Protein AF-A0A529Y3T0-F1 (afdb_monomer_lite)

Sequence (87 aa):
SRRQALVAGATVSLALAVPAFAMKKSSSNQSKGTHAMTHSFVTTKDGVDIFYKDWGPKDAQPIMFHHGWPLSSDDWDAQMLFFLSKG

Radius of gyration: 27.21 Å; chains: 1; bounding box: 65×51×47 Å

Structure (mmCIF, N/CA/C/O backbone):
data_AF-A0A529Y3T0-F1
#
_entry.id   AF-A0A529Y3T0-F1
#
loop_
_atom_site.group_PDB
_atom_site.id
_atom_site.type_symbol
_atom_site.label_atom_id
_atom_site.label_alt_id
_atom_site.label_comp_id
_atom_site.label_asym_id
_atom_site.label_entity_id
_atom_site.label_seq_id
_atom_site.pdbx_PDB_ins_code
_atom_site.Cartn_x
_atom_site.Cartn_y
_atom_site.Cartn_z
_atom_site.occupancy
_atom_site.B_iso_or_equiv
_atom_site.auth_seq_id
_atom_site.auth_comp_id
_atom_site.auth_asym_id
_atom_site.auth_atom_id
_atom_site.pdbx_PDB_model_num
ATOM 1 N N . SER A 1 1 ? -40.743 35.333 -5.180 1.00 48.66 1 SER A N 1
ATOM 2 C CA . SER A 1 1 ? -42.208 35.350 -4.982 1.00 48.66 1 SER A CA 1
ATOM 3 C C . SER A 1 1 ? -42.861 35.793 -6.275 1.00 48.66 1 SER A C 1
ATOM 5 O O . SER A 1 1 ? -42.389 36.760 -6.852 1.00 48.66 1 SER A O 1
ATOM 7 N N . ARG A 1 2 ? -43.946 35.110 -6.659 1.00 43.59 2 ARG A N 1
ATOM 8 C CA . ARG A 1 2 ? -44.956 35.506 -7.656 1.00 43.59 2 ARG A CA 1
ATOM 9 C C . ARG A 1 2 ? -44.689 35.184 -9.138 1.00 43.59 2 ARG A C 1
ATOM 11 O O . ARG A 1 2 ? -44.219 36.014 -9.895 1.00 43.59 2 ARG A O 1
ATOM 18 N N . ARG A 1 3 ? -45.259 34.031 -9.515 1.00 55.84 3 ARG A N 1
ATOM 19 C CA . ARG A 1 3 ? -46.146 33.841 -10.678 1.00 55.84 3 ARG A CA 1
ATOM 20 C C . ARG A 1 3 ? -45.489 33.874 -12.058 1.00 55.84 3 ARG A C 1
ATOM 22 O O . ARG A 1 3 ? -45.457 34.919 -12.686 1.00 55.84 3 ARG A O 1
ATOM 29 N N . GLN A 1 4 ? -45.210 32.692 -12.597 1.00 53.19 4 GLN A N 1
ATOM 30 C CA . GLN A 1 4 ? -45.590 32.398 -13.978 1.00 53.19 4 GLN A CA 1
ATOM 31 C C . GLN A 1 4 ? -46.149 30.976 -14.033 1.00 53.19 4 GLN A C 1
ATOM 33 O O . GLN A 1 4 ? -45.432 29.987 -13.943 1.00 53.19 4 GLN A O 1
ATOM 38 N N . ALA A 1 5 ? -47.478 30.915 -14.061 1.00 56.16 5 ALA A N 1
ATOM 39 C CA . ALA A 1 5 ? -48.235 29.717 -14.351 1.00 56.16 5 ALA A CA 1
ATOM 40 C C . ALA A 1 5 ? -48.255 29.532 -15.871 1.00 56.16 5 ALA A C 1
ATOM 42 O O . ALA A 1 5 ? -48.600 30.472 -16.586 1.00 56.16 5 ALA A O 1
ATOM 43 N N . LEU A 1 6 ? -47.942 28.330 -16.350 1.00 56.31 6 LEU A N 1
ATOM 44 C CA . LEU A 1 6 ? -48.289 27.906 -17.701 1.00 56.31 6 LEU A CA 1
ATOM 45 C C . LEU A 1 6 ? -49.298 26.761 -17.601 1.00 56.31 6 LEU A C 1
ATOM 47 O O . LEU A 1 6 ? -48.967 25.608 -17.354 1.00 56.31 6 LEU A O 1
ATOM 51 N N . VAL A 1 7 ? -50.550 27.213 -17.624 1.00 52.66 7 VAL A N 1
ATOM 52 C CA . VAL A 1 7 ? -51.754 26.663 -18.256 1.00 52.66 7 VAL A CA 1
ATOM 53 C C . VAL A 1 7 ? -51.717 25.191 -18.688 1.00 52.66 7 VAL A C 1
ATOM 55 O O . VAL A 1 7 ? -50.912 24.761 -19.507 1.00 52.66 7 VAL A O 1
ATOM 58 N N . ALA A 1 8 ? -52.709 24.472 -18.162 1.00 50.09 8 ALA A N 1
ATOM 59 C CA . ALA A 1 8 ? -53.138 23.131 -18.521 1.00 50.09 8 ALA A CA 1
ATOM 60 C C . ALA A 1 8 ? -53.560 22.989 -19.995 1.00 50.09 8 ALA A C 1
ATOM 62 O O . ALA A 1 8 ? -54.190 23.881 -20.558 1.00 50.09 8 ALA A O 1
ATOM 63 N N . GLY A 1 9 ? -53.328 21.809 -20.573 1.00 50.97 9 GLY A N 1
ATOM 64 C CA . GLY A 1 9 ? -53.922 21.410 -21.848 1.00 50.97 9 GLY A CA 1
ATOM 65 C C . GLY A 1 9 ? -53.622 19.953 -22.200 1.00 50.97 9 GLY A C 1
ATOM 66 O O . GLY A 1 9 ? -52.495 19.642 -22.550 1.00 50.97 9 GLY A O 1
ATOM 67 N N . ALA A 1 10 ? -54.647 19.105 -22.038 1.00 54.12 10 ALA A N 1
ATOM 68 C CA . ALA A 1 10 ? -54.959 17.795 -22.642 1.00 54.12 10 ALA A CA 1
ATOM 69 C C . ALA A 1 10 ? -53.842 17.027 -23.404 1.00 54.12 10 ALA A C 1
ATOM 71 O O . ALA A 1 10 ? -53.192 17.547 -24.297 1.00 54.12 10 ALA A O 1
ATOM 72 N N . THR A 1 11 ? -53.641 15.722 -23.215 1.00 53.25 11 THR A N 1
ATOM 73 C CA . THR A 1 11 ? -54.607 14.650 -23.508 1.00 53.25 11 THR A CA 1
ATOM 74 C C . THR A 1 11 ? -54.080 13.336 -22.914 1.00 53.25 11 THR A C 1
ATOM 76 O O . THR A 1 11 ? -52.898 13.021 -23.049 1.00 53.25 11 THR A O 1
ATOM 79 N N . VAL A 1 12 ? -54.944 12.535 -22.281 1.00 55.69 12 VAL A N 1
ATOM 80 C CA . VAL A 1 12 ? -54.631 11.120 -22.021 1.00 55.69 12 VAL A CA 1
ATOM 81 C C . VAL A 1 12 ? -54.672 10.419 -23.375 1.00 55.69 12 VAL A C 1
ATOM 83 O O . VAL A 1 12 ? -55.733 10.021 -23.848 1.00 55.69 12 VAL A O 1
ATOM 86 N N . SER A 1 13 ? -53.520 10.351 -24.036 1.00 54.31 13 SER A N 1
ATOM 87 C CA . SER A 1 13 ? -53.352 9.545 -25.238 1.00 54.31 13 SER A CA 1
ATOM 88 C C . SER A 1 13 ? -53.029 8.113 -24.820 1.00 54.31 13 SER A C 1
ATOM 90 O O . SER A 1 13 ? -52.073 7.851 -24.091 1.00 54.31 13 SER A O 1
ATOM 92 N N . LEU A 1 14 ? -53.911 7.218 -25.252 1.00 55.97 14 LEU A N 1
ATOM 93 C CA . LEU A 1 14 ? -53.895 5.773 -25.077 1.00 55.97 14 LEU A CA 1
ATOM 94 C C . LEU A 1 14 ? -52.517 5.174 -25.406 1.00 55.97 14 LEU A C 1
ATOM 96 O O . LEU A 1 14 ? -51.888 5.538 -26.398 1.00 55.97 14 LEU A O 1
ATOM 100 N N . ALA A 1 15 ? -52.075 4.251 -24.552 1.00 56.16 15 ALA A N 1
ATOM 101 C CA . ALA A 1 15 ? -50.795 3.561 -24.617 1.00 56.16 15 ALA A CA 1
ATOM 102 C C . ALA A 1 15 ? -50.455 3.039 -26.024 1.00 56.16 15 ALA A C 1
ATOM 104 O O . ALA A 1 15 ? -51.121 2.146 -26.546 1.00 56.16 15 ALA A O 1
ATOM 105 N N . LEU A 1 16 ? -49.355 3.536 -26.588 1.00 55.22 16 LEU A N 1
ATOM 106 C CA . LEU A 1 16 ? -48.620 2.849 -27.643 1.00 55.22 16 LEU A CA 1
ATOM 107 C C . LEU A 1 16 ? -47.312 2.361 -27.028 1.00 55.22 16 LEU A C 1
ATOM 109 O O . LEU A 1 16 ? -46.514 3.149 -26.524 1.00 55.22 16 LEU A O 1
ATOM 113 N N . ALA A 1 17 ? -47.154 1.040 -27.001 1.00 60.19 17 ALA A N 1
ATOM 114 C CA . ALA A 1 17 ? -45.997 0.340 -26.474 1.00 60.19 17 ALA A CA 1
ATOM 115 C C . ALA A 1 17 ? -44.707 0.890 -27.098 1.00 60.19 17 ALA A C 1
ATOM 117 O O . ALA A 1 17 ? -44.393 0.617 -28.256 1.00 60.19 17 ALA A O 1
ATOM 118 N N . VAL A 1 18 ? -43.953 1.671 -26.327 1.00 60.09 18 VAL A N 1
ATOM 119 C CA . VAL A 1 18 ? -42.588 2.034 -26.700 1.00 60.09 18 VAL A CA 1
ATOM 120 C C . VAL A 1 18 ? -41.759 0.762 -26.520 1.00 60.09 18 VAL A C 1
ATOM 122 O O . VAL A 1 18 ? -41.810 0.179 -25.432 1.00 60.09 18 VAL A O 1
ATOM 125 N N . PRO A 1 19 ? -41.011 0.286 -27.533 1.00 54.28 19 PRO A N 1
ATOM 126 C CA . PRO A 1 19 ? -40.045 -0.771 -27.304 1.00 54.28 19 PRO A CA 1
ATOM 127 C C . PRO A 1 19 ? -39.121 -0.269 -26.202 1.00 54.28 19 PRO A C 1
ATOM 129 O O . PRO A 1 19 ? -38.496 0.785 -26.343 1.00 54.28 19 PRO A O 1
ATOM 132 N N . ALA A 1 20 ? -39.076 -0.983 -25.081 1.00 61.47 20 ALA A N 1
ATOM 133 C CA . ALA A 1 20 ? -38.067 -0.744 -24.073 1.00 61.47 20 ALA A CA 1
ATOM 134 C C . ALA A 1 20 ? -36.721 -1.033 -24.743 1.00 61.47 20 ALA A C 1
ATOM 136 O O . ALA A 1 20 ? -36.292 -2.182 -24.824 1.00 61.47 20 ALA A O 1
ATOM 137 N N . PHE A 1 21 ? -36.077 -0.001 -25.292 1.00 59.38 21 PHE A N 1
ATOM 138 C CA . PHE A 1 21 ? -34.674 -0.070 -25.648 1.00 59.38 21 PHE A CA 1
ATOM 139 C C . PHE A 1 21 ? -33.949 -0.333 -24.338 1.00 59.38 21 PHE A C 1
ATOM 141 O O . PHE A 1 21 ? -33.750 0.563 -23.519 1.00 59.38 21 PHE A O 1
ATOM 148 N N . ALA A 1 22 ? -33.666 -1.612 -24.107 1.00 62.72 22 ALA A N 1
ATOM 149 C CA . ALA A 1 22 ? -32.915 -2.086 -22.974 1.00 62.72 22 ALA A CA 1
ATOM 150 C C . ALA A 1 22 ? -31.637 -1.249 -22.899 1.00 62.72 22 ALA A C 1
ATOM 152 O O . ALA A 1 22 ? -30.784 -1.330 -23.786 1.00 62.72 22 ALA A O 1
ATOM 153 N N . MET A 1 23 ? -31.520 -0.420 -21.859 1.00 62.50 23 MET A N 1
ATOM 154 C CA . MET A 1 23 ? -30.255 0.195 -21.484 1.00 62.50 23 MET A CA 1
ATOM 155 C C . MET A 1 23 ? -29.286 -0.952 -21.205 1.00 62.50 23 MET A C 1
ATOM 157 O O . MET A 1 23 ? -29.250 -1.516 -20.111 1.00 62.50 23 MET A O 1
ATOM 161 N N . LYS A 1 24 ? -28.523 -1.347 -22.225 1.00 55.81 24 LYS A N 1
ATOM 162 C CA . LYS A 1 24 ? -27.422 -2.284 -22.076 1.00 55.81 24 LYS A CA 1
ATOM 163 C C . LYS A 1 24 ? -26.412 -1.577 -21.187 1.00 55.81 24 LYS A C 1
ATOM 165 O O . LYS A 1 24 ? -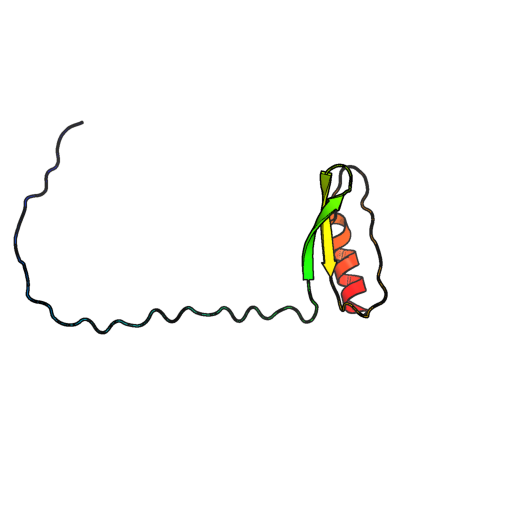25.702 -0.686 -21.647 1.00 55.81 24 LYS A O 1
ATOM 170 N N . LYS A 1 25 ? -26.390 -1.934 -19.898 1.00 56.97 25 LYS A N 1
ATOM 171 C CA . LYS A 1 25 ? -25.329 -1.544 -18.971 1.00 56.97 25 LYS A CA 1
ATOM 172 C C . LYS A 1 25 ? -24.028 -1.954 -19.645 1.00 56.97 25 LYS A C 1
ATOM 174 O O . LYS A 1 25 ? -23.745 -3.144 -19.767 1.00 56.97 25 LYS A O 1
ATOM 179 N N . SER A 1 26 ? -23.298 -0.973 -20.170 1.00 53.94 26 SER A N 1
ATOM 180 C CA . SER A 1 26 ? -21.943 -1.189 -20.643 1.00 53.94 26 SER A CA 1
ATOM 181 C C . SER A 1 26 ? -21.170 -1.611 -19.405 1.00 53.94 26 SER A C 1
ATOM 183 O O . SER A 1 26 ? -20.843 -0.784 -18.55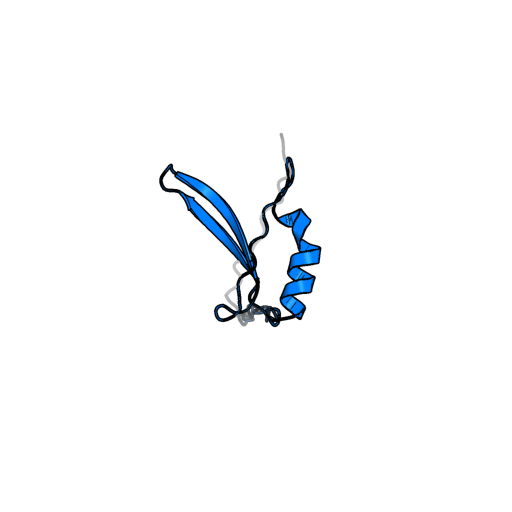5 1.00 53.94 26 SER A O 1
ATOM 185 N N . SER A 1 27 ? -21.005 -2.922 -19.227 1.00 58.62 27 SER A N 1
ATOM 186 C CA . SER A 1 27 ? -19.980 -3.438 -18.341 1.00 58.62 27 SER A CA 1
ATOM 187 C C . SER A 1 27 ? -18.710 -2.879 -18.939 1.00 58.62 27 SER A C 1
ATOM 189 O O . SER A 1 27 ? -18.290 -3.332 -20.005 1.00 58.62 27 SER A O 1
ATOM 191 N N . SER A 1 28 ? -18.154 -1.833 -18.327 1.00 59.16 28 SER A N 1
ATOM 192 C CA . SER A 1 28 ? -16.789 -1.472 -18.634 1.00 59.16 28 SER A CA 1
ATOM 193 C C . SER A 1 28 ? -16.010 -2.758 -18.413 1.00 59.16 28 SER A C 1
ATOM 195 O O . SER A 1 28 ? -15.957 -3.297 -17.307 1.00 59.16 28 SER A O 1
ATOM 197 N N . ASN A 1 29 ? -15.483 -3.325 -19.496 1.00 57.06 29 ASN A N 1
ATOM 198 C CA . ASN A 1 29 ? -14.377 -4.246 -19.370 1.00 57.06 29 ASN A CA 1
ATOM 199 C C . ASN A 1 29 ? -13.262 -3.358 -18.832 1.00 57.06 29 ASN A C 1
ATOM 201 O O . ASN A 1 29 ? -12.506 -2.757 -19.593 1.00 57.06 29 ASN A O 1
ATOM 205 N N . GLN A 1 30 ? -13.238 -3.174 -17.509 1.00 57.88 30 GLN A N 1
ATOM 206 C CA . GLN A 1 30 ? -12.036 -2.750 -16.838 1.00 57.88 30 GLN A CA 1
ATOM 207 C C . GLN A 1 30 ? -11.052 -3.849 -17.182 1.00 57.88 30 GLN A C 1
ATOM 209 O O . GLN A 1 30 ? -11.118 -4.951 -16.639 1.00 57.88 30 GLN A O 1
ATOM 214 N N . SER A 1 31 ? -10.219 -3.563 -18.178 1.00 52.56 31 SER A N 1
ATOM 215 C CA . SER A 1 31 ? -8.948 -4.225 -18.364 1.00 52.56 31 SER A CA 1
ATOM 216 C C . SER A 1 31 ? -8.273 -4.145 -17.006 1.00 52.56 31 SER A C 1
ATOM 218 O O . SER A 1 31 ? -7.674 -3.122 -16.675 1.00 52.56 31 SER A O 1
ATOM 220 N N . LYS A 1 32 ? -8.463 -5.171 -16.169 1.00 58.28 32 LYS A N 1
ATOM 221 C CA . LYS A 1 32 ? -7.671 -5.334 -14.961 1.00 58.28 32 LYS A CA 1
ATOM 222 C C . LYS A 1 32 ? -6.243 -5.269 -15.465 1.00 58.28 32 LYS A C 1
ATOM 224 O O . LYS A 1 32 ? -5.892 -6.017 -16.379 1.00 58.28 32 LYS A O 1
ATOM 229 N N . GLY A 1 33 ? -5.473 -4.312 -14.948 1.00 61.00 33 GLY A N 1
ATOM 230 C CA . GLY A 1 33 ? -4.040 -4.298 -15.193 1.00 61.00 33 GLY A CA 1
ATOM 231 C C . GLY A 1 33 ? -3.505 -5.707 -14.956 1.00 61.00 33 GLY A C 1
ATOM 232 O O . GLY A 1 33 ? -4.062 -6.455 -14.149 1.00 61.00 33 GLY A O 1
ATOM 233 N N . THR A 1 34 ? -2.467 -6.088 -15.693 1.00 66.12 34 THR A N 1
ATOM 234 C CA . THR A 1 34 ? -1.906 -7.447 -15.685 1.00 66.12 34 THR A CA 1
ATOM 235 C C . THR A 1 34 ? -1.615 -7.963 -14.267 1.00 66.12 34 THR A C 1
ATOM 237 O O . THR A 1 34 ? -1.608 -9.169 -14.042 1.00 66.12 34 THR A O 1
ATOM 240 N N . HIS A 1 35 ? -1.461 -7.052 -13.300 1.00 71.06 35 HIS A N 1
ATOM 241 C CA . HIS A 1 35 ? -1.286 -7.345 -11.887 1.00 71.06 35 HIS A CA 1
ATOM 242 C C . HIS A 1 35 ? -2.402 -6.743 -11.026 1.00 71.06 35 HIS A C 1
ATOM 244 O O . HIS A 1 35 ? -2.880 -5.631 -11.269 1.00 71.06 35 HIS A O 1
ATOM 250 N N . ALA A 1 36 ? -2.804 -7.482 -9.989 1.00 82.62 36 ALA A N 1
ATOM 251 C CA . ALA A 1 36 ? -3.754 -6.997 -8.998 1.00 82.62 36 ALA A CA 1
ATOM 252 C C . ALA A 1 36 ? -3.178 -5.759 -8.301 1.00 82.62 36 ALA A C 1
ATOM 254 O O . ALA A 1 36 ? -2.071 -5.823 -7.780 1.00 82.62 36 ALA A O 1
ATOM 255 N N . MET A 1 37 ? -3.932 -4.660 -8.277 1.00 87.69 37 MET A N 1
ATOM 256 C CA . MET A 1 37 ? -3.581 -3.447 -7.537 1.00 87.69 37 MET A CA 1
ATOM 257 C C . MET A 1 37 ? -4.681 -3.162 -6.521 1.00 87.69 37 MET A C 1
ATOM 259 O O . MET A 1 37 ? -5.717 -2.588 -6.854 1.00 87.69 37 MET A O 1
ATOM 263 N N . THR A 1 38 ? -4.494 -3.644 -5.292 1.00 92.19 38 THR A N 1
ATOM 264 C CA . THR A 1 38 ? -5.487 -3.502 -4.221 1.00 92.19 38 THR A CA 1
ATOM 265 C C . THR A 1 38 ? -5.105 -2.357 -3.297 1.00 92.19 38 THR A C 1
ATOM 267 O O . THR A 1 38 ? -3.934 -2.166 -2.984 1.00 92.19 38 THR A O 1
ATOM 270 N N . HIS A 1 39 ? -6.103 -1.580 -2.883 1.00 94.69 39 HIS A N 1
ATOM 271 C CA . HIS A 1 39 ? -5.986 -0.525 -1.882 1.00 94.69 39 HIS A CA 1
ATOM 272 C C . HIS A 1 39 ? -7.012 -0.847 -0.798 1.00 94.69 39 HIS A C 1
ATOM 274 O O . HIS A 1 39 ? -8.169 -1.136 -1.117 1.00 94.69 39 HIS A O 1
ATOM 280 N N . SER A 1 40 ? -6.602 -0.899 0.464 1.00 96.94 4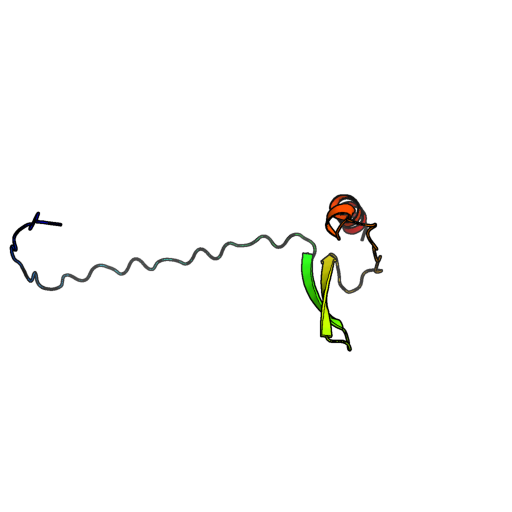0 SER A N 1
ATOM 281 C CA . SER A 1 40 ? -7.451 -1.397 1.555 1.00 96.94 40 SER A CA 1
ATOM 282 C C . SER A 1 40 ? -7.014 -0.844 2.908 1.00 96.94 40 SER A C 1
ATOM 284 O O . SER A 1 40 ? -6.031 -0.113 3.004 1.00 96.94 40 SER A O 1
ATOM 286 N N . PHE A 1 41 ? -7.774 -1.189 3.945 1.00 98.12 41 PHE A N 1
ATOM 287 C CA . PHE A 1 41 ? -7.463 -0.866 5.331 1.00 98.12 41 PHE A CA 1
ATOM 288 C C . PHE A 1 41 ? -7.251 -2.138 6.145 1.00 98.12 41 PHE A C 1
ATOM 290 O O . PHE A 1 41 ? -7.867 -3.172 5.874 1.00 98.12 41 PHE A O 1
ATOM 297 N N . VAL A 1 42 ? -6.382 -2.053 7.147 1.00 97.88 42 VAL A N 1
ATOM 298 C CA . VAL A 1 42 ? -6.299 -3.024 8.238 1.00 97.88 42 VAL A CA 1
ATOM 299 C C . VAL A 1 42 ? -6.575 -2.298 9.547 1.00 97.88 42 VAL A C 1
ATOM 301 O O . VAL A 1 42 ? -5.929 -1.296 9.847 1.00 97.88 42 VAL A O 1
ATOM 304 N N . THR A 1 43 ? -7.536 -2.798 10.319 1.00 98.56 43 THR A N 1
ATOM 305 C CA . THR A 1 43 ? -7.834 -2.275 11.654 1.00 98.56 43 THR A CA 1
ATOM 306 C C . THR A 1 43 ? -6.909 -2.942 12.665 1.00 98.56 43 THR A C 1
ATOM 308 O O . THR A 1 43 ? -6.879 -4.172 12.785 1.00 98.56 43 THR A O 1
ATOM 311 N N . THR A 1 44 ? -6.125 -2.149 13.386 1.00 98.38 44 THR A N 1
ATOM 312 C CA . THR A 1 44 ? -5.247 -2.636 14.450 1.00 98.38 44 THR A CA 1
ATOM 313 C C . THR A 1 44 ? -6.046 -3.032 15.694 1.00 98.38 44 THR A C 1
ATOM 315 O O . THR A 1 44 ? -7.231 -2.733 15.837 1.00 98.38 44 THR A O 1
ATOM 318 N N . LYS A 1 45 ? -5.392 -3.714 16.641 1.00 98.62 45 LYS A N 1
ATOM 319 C CA . LYS A 1 45 ? -6.035 -4.164 17.890 1.00 98.62 45 LYS A CA 1
ATOM 320 C C . LYS A 1 45 ? -6.550 -3.009 18.754 1.00 98.62 45 LYS A C 1
ATOM 322 O O . LYS A 1 45 ? -7.506 -3.189 19.497 1.00 98.62 45 LYS A O 1
ATOM 327 N N . ASP A 1 46 ? -5.904 -1.854 18.664 1.00 98.62 46 ASP A N 1
ATOM 328 C CA . ASP A 1 46 ? -6.274 -0.599 19.318 1.00 98.62 46 ASP A CA 1
ATOM 329 C C . ASP A 1 46 ? -7.266 0.246 18.496 1.00 98.62 46 ASP A C 1
ATOM 331 O O . ASP A 1 46 ? -7.615 1.349 18.905 1.00 98.62 46 ASP A O 1
ATOM 335 N N . GLY A 1 47 ? -7.775 -0.285 17.379 1.00 98.62 47 GLY A N 1
ATOM 336 C CA . GLY A 1 47 ? -8.853 0.324 16.600 1.00 98.62 47 GLY A CA 1
ATOM 337 C C . GLY A 1 47 ? -8.402 1.378 15.589 1.00 98.62 47 GLY A C 1
ATOM 338 O O . GLY A 1 47 ? -9.236 2.146 15.116 1.00 98.62 47 GLY A O 1
ATOM 339 N N . VAL A 1 48 ? -7.111 1.437 15.252 1.00 98.50 48 VAL A N 1
ATOM 340 C CA . VAL A 1 48 ? -6.592 2.347 14.225 1.00 98.50 48 VAL A CA 1
ATOM 341 C C . VAL A 1 48 ? -6.715 1.692 12.856 1.00 98.50 48 VAL A C 1
ATOM 343 O O . VAL A 1 48 ? -6.207 0.595 12.631 1.00 98.50 48 VAL A O 1
ATOM 346 N N . ASP A 1 49 ? -7.346 2.389 11.917 1.00 98.56 49 ASP A N 1
ATOM 347 C CA . ASP A 1 49 ? -7.402 1.961 10.523 1.00 98.56 49 ASP A CA 1
ATOM 348 C C . ASP A 1 49 ? -6.153 2.429 9.769 1.00 98.56 49 ASP A C 1
ATOM 350 O O . ASP A 1 49 ? -5.933 3.623 9.560 1.00 98.56 49 ASP A O 1
ATOM 354 N N . ILE A 1 50 ? -5.331 1.475 9.331 1.00 98.19 50 ILE A N 1
ATOM 355 C CA . ILE A 1 50 ? -4.129 1.735 8.537 1.00 98.19 50 ILE A CA 1
ATOM 356 C C . ILE A 1 50 ? -4.443 1.470 7.069 1.00 98.19 50 ILE A C 1
ATOM 358 O O . ILE A 1 50 ? -4.727 0.335 6.682 1.00 98.19 50 ILE A O 1
ATOM 362 N N . PHE A 1 51 ? -4.359 2.515 6.248 1.00 98.31 51 PHE A N 1
ATOM 363 C CA . PHE A 1 51 ? -4.422 2.389 4.795 1.00 98.31 51 PHE A CA 1
ATOM 364 C C . PHE A 1 51 ? -3.153 1.720 4.248 1.00 98.31 51 PHE A C 1
ATOM 366 O O . PHE A 1 51 ? -2.045 2.061 4.662 1.00 98.31 51 PHE A O 1
ATOM 373 N N . TYR A 1 52 ? -3.300 0.816 3.280 1.00 97.75 52 TYR A N 1
ATOM 374 C CA . TYR A 1 52 ? -2.177 0.220 2.558 1.00 97.75 52 TYR A CA 1
ATOM 375 C C . TYR A 1 52 ? -2.512 -0.063 1.088 1.00 97.75 52 TYR A C 1
ATOM 377 O O . TYR A 1 52 ? -3.675 -0.218 0.696 1.00 97.75 52 TYR A O 1
ATOM 385 N N . LYS A 1 53 ? -1.453 -0.168 0.278 1.00 97.19 53 LYS A N 1
ATOM 386 C CA . LYS A 1 53 ? -1.488 -0.639 -1.109 1.00 97.19 53 LYS A CA 1
ATOM 387 C C . LYS A 1 53 ? -0.801 -2.001 -1.187 1.00 97.19 53 LYS A C 1
ATOM 389 O O . LYS A 1 53 ? 0.273 -2.183 -0.624 1.00 97.19 53 LYS A O 1
ATOM 394 N N . ASP A 1 54 ? -1.423 -2.942 -1.883 1.00 96.00 54 ASP A N 1
ATOM 395 C CA . ASP A 1 54 ? -0.926 -4.304 -2.083 1.00 96.00 54 ASP A CA 1
ATOM 396 C C . ASP A 1 54 ? -1.060 -4.656 -3.568 1.00 96.00 54 ASP A C 1
ATOM 398 O O . ASP A 1 54 ? -2.162 -4.917 -4.079 1.00 96.00 54 ASP A O 1
ATOM 402 N N . TRP A 1 55 ? 0.067 -4.543 -4.270 1.00 95.12 55 TRP A N 1
ATOM 403 C CA . TRP A 1 55 ? 0.169 -4.695 -5.715 1.00 95.12 55 TRP A CA 1
ATOM 404 C C . TRP A 1 55 ? 1.052 -5.893 -6.066 1.00 95.12 55 TRP A C 1
ATOM 406 O O . TRP A 1 55 ? 2.133 -6.043 -5.506 1.00 95.12 55 TRP A O 1
ATOM 416 N N . GLY A 1 56 ? 0.612 -6.699 -7.032 1.00 93.06 56 GLY A N 1
ATOM 417 C CA . GLY A 1 56 ? 1.363 -7.852 -7.534 1.00 93.06 56 GLY A CA 1
ATOM 418 C C . GLY A 1 56 ? 0.714 -9.211 -7.254 1.00 93.06 56 GLY A C 1
ATOM 419 O O . GLY A 1 56 ? -0.374 -9.289 -6.668 1.00 93.06 56 GLY A O 1
ATOM 420 N N . PRO A 1 57 ? 1.335 -10.296 -7.749 1.00 92.25 57 PRO A N 1
ATOM 421 C CA . PRO A 1 57 ? 0.916 -11.666 -7.462 1.00 92.25 57 PRO A CA 1
ATOM 422 C C . PRO A 1 57 ? 0.994 -11.986 -5.962 1.00 92.25 57 PRO A C 1
ATOM 424 O O . PRO A 1 57 ? 1.873 -11.501 -5.256 1.00 92.25 57 PRO A O 1
ATOM 427 N N . LYS A 1 58 ? 0.078 -12.823 -5.457 1.00 91.31 58 LYS A N 1
ATOM 428 C CA . LYS A 1 58 ? 0.032 -13.193 -4.025 1.00 91.31 58 LYS A CA 1
ATOM 429 C C . LYS A 1 58 ? 1.068 -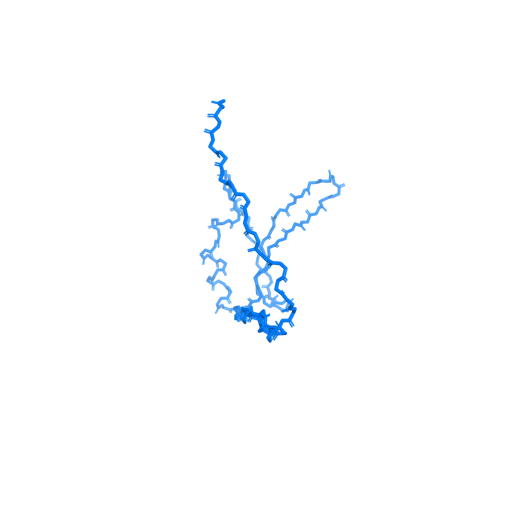14.245 -3.624 1.00 91.31 58 LYS A C 1
ATOM 431 O O . LYS A 1 58 ? 1.259 -14.486 -2.439 1.00 91.31 58 LYS A O 1
ATOM 436 N N . ASP A 1 59 ? 1.702 -14.865 -4.608 1.00 92.81 59 ASP A N 1
ATOM 437 C CA . ASP A 1 59 ? 2.753 -15.873 -4.500 1.00 92.81 59 ASP A CA 1
ATOM 438 C C . ASP A 1 59 ? 4.163 -15.309 -4.762 1.00 92.81 59 ASP A C 1
ATOM 440 O O . ASP A 1 59 ? 5.142 -16.052 -4.687 1.00 92.81 59 ASP A O 1
ATOM 444 N N . ALA A 1 60 ? 4.282 -14.005 -5.034 1.00 92.31 60 ALA A N 1
ATOM 445 C CA . ALA A 1 60 ? 5.558 -13.313 -5.194 1.00 92.31 60 ALA A CA 1
ATOM 446 C C . ALA A 1 60 ? 6.243 -13.011 -3.847 1.00 92.31 60 ALA A C 1
ATOM 448 O O . ALA A 1 60 ? 5.621 -13.028 -2.782 1.00 92.31 60 ALA A O 1
ATOM 449 N N . GLN A 1 61 ? 7.540 -12.686 -3.892 1.00 96.31 61 GLN A N 1
ATOM 450 C CA . GLN A 1 61 ? 8.286 -12.224 -2.719 1.00 96.31 61 GLN A CA 1
ATOM 451 C C . GLN A 1 61 ? 7.825 -10.806 -2.334 1.00 96.31 61 GLN A C 1
ATOM 453 O O . GLN A 1 61 ? 8.028 -9.876 -3.117 1.00 96.31 61 GLN A O 1
ATOM 458 N N . PRO A 1 62 ? 7.267 -10.587 -1.130 1.00 95.62 62 PRO A N 1
ATOM 459 C CA . PRO A 1 62 ? 6.823 -9.258 -0.738 1.00 95.62 62 PRO A CA 1
ATOM 460 C C . PRO A 1 62 ? 8.002 -8.320 -0.442 1.00 95.62 62 PRO A C 1
ATOM 462 O O . PRO A 1 62 ? 9.019 -8.732 0.128 1.00 95.62 62 PRO A O 1
ATOM 465 N N . ILE A 1 63 ? 7.810 -7.042 -0.776 1.00 96.56 63 ILE A N 1
ATOM 466 C CA . ILE A 1 63 ? 8.662 -5.911 -0.392 1.00 96.56 63 ILE A CA 1
ATOM 467 C C . ILE A 1 63 ? 7.772 -4.885 0.318 1.00 96.56 63 ILE A C 1
ATOM 469 O O . ILE A 1 63 ? 6.759 -4.459 -0.236 1.00 96.56 63 ILE A O 1
ATOM 473 N N . MET A 1 64 ? 8.143 -4.481 1.535 1.00 97.31 64 MET A N 1
ATOM 474 C CA . MET A 1 64 ? 7.378 -3.524 2.339 1.00 97.31 64 MET A CA 1
ATOM 475 C C . MET A 1 64 ? 8.058 -2.159 2.334 1.00 97.31 64 MET A C 1
ATOM 477 O O . MET A 1 64 ? 9.198 -2.020 2.777 1.00 97.31 64 MET A O 1
ATOM 481 N N . PHE A 1 65 ? 7.337 -1.143 1.868 1.00 97.94 65 PHE A N 1
ATOM 482 C CA . PHE A 1 65 ? 7.794 0.240 1.891 1.00 97.94 65 PHE A CA 1
ATOM 483 C C . PHE A 1 65 ? 7.187 0.982 3.083 1.00 97.94 65 PHE A C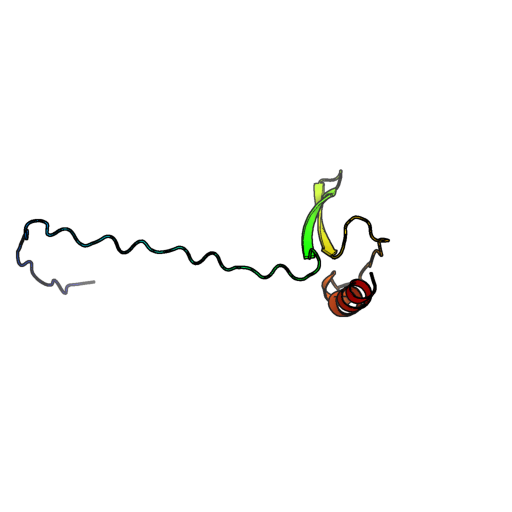 1
ATOM 485 O O . PHE A 1 65 ? 5.975 0.961 3.292 1.00 97.94 65 PHE A O 1
ATOM 492 N N . HIS A 1 66 ? 8.034 1.674 3.844 1.00 98.00 66 HIS A N 1
ATOM 493 C CA . HIS A 1 66 ? 7.627 2.591 4.907 1.00 98.00 66 HIS A CA 1
ATOM 494 C C . HIS A 1 66 ? 7.960 4.014 4.456 1.00 98.00 66 HIS A C 1
ATOM 496 O O . HIS A 1 66 ? 9.095 4.297 4.073 1.00 98.00 66 HIS A O 1
ATOM 502 N N . HIS A 1 67 ? 6.973 4.904 4.424 1.00 98.19 67 HIS A N 1
ATOM 503 C CA . HIS A 1 67 ? 7.186 6.290 4.008 1.00 98.19 67 HIS A CA 1
ATOM 504 C C . HIS A 1 67 ? 7.784 7.140 5.137 1.00 98.19 67 HIS A C 1
ATOM 506 O O . HIS A 1 67 ? 7.742 6.778 6.314 1.00 98.19 67 HIS A O 1
ATOM 512 N N . GLY A 1 68 ? 8.348 8.288 4.761 1.00 97.12 68 GLY A N 1
ATOM 513 C CA . GLY A 1 68 ? 8.836 9.286 5.707 1.00 97.12 68 GLY A CA 1
ATOM 514 C C . GLY A 1 68 ? 7.722 10.173 6.264 1.00 97.12 68 GLY A C 1
ATOM 515 O O . GLY A 1 68 ? 6.563 10.109 5.851 1.00 97.12 68 GLY A O 1
ATOM 516 N N . TRP A 1 69 ? 8.096 11.048 7.193 1.00 97.19 69 TRP A N 1
ATOM 517 C CA . TRP A 1 69 ? 7.249 12.148 7.651 1.00 97.19 69 TRP A CA 1
ATOM 518 C C . TRP A 1 69 ? 7.425 13.370 6.729 1.00 97.19 69 TRP A C 1
ATOM 520 O O . TRP A 1 69 ? 8.560 13.632 6.326 1.00 97.19 69 TRP A O 1
ATOM 530 N N . PRO A 1 70 ? 6.375 14.157 6.420 1.00 96.38 70 PRO A N 1
ATOM 531 C CA . PRO A 1 70 ? 4.950 13.990 6.738 1.00 96.38 70 PRO A CA 1
ATOM 532 C C . PRO A 1 70 ? 4.167 13.350 5.571 1.00 96.38 70 PRO A C 1
ATOM 534 O O . PRO A 1 70 ? 3.077 13.804 5.228 1.00 96.38 70 PRO A O 1
ATOM 537 N N . LEU A 1 71 ? 4.762 12.365 4.896 1.00 97.81 71 LEU A N 1
ATOM 538 C CA . LEU A 1 71 ? 4.294 11.858 3.603 1.00 97.81 71 LEU A CA 1
ATOM 539 C C . LEU A 1 71 ? 3.309 10.687 3.767 1.00 97.81 71 LEU A C 1
ATOM 541 O O . LEU A 1 71 ? 2.918 10.343 4.885 1.00 97.81 71 LEU A O 1
ATOM 545 N N . SER A 1 72 ? 2.899 10.083 2.648 1.00 98.06 72 SER A N 1
ATOM 546 C CA . SER A 1 72 ? 2.010 8.914 2.590 1.00 98.06 72 SER A CA 1
ATOM 547 C C . SER A 1 72 ? 2.625 7.783 1.753 1.00 98.06 72 SER A C 1
ATOM 549 O O . SER A 1 72 ? 3.752 7.884 1.269 1.00 98.06 72 SER A O 1
ATOM 551 N N . SER A 1 73 ? 1.878 6.692 1.549 1.00 97.38 73 SER A N 1
ATOM 552 C CA . SER A 1 73 ? 2.271 5.610 0.636 1.00 97.38 73 SER A CA 1
ATOM 553 C C . SER A 1 73 ? 2.482 6.057 -0.815 1.00 97.38 73 SER A C 1
ATOM 555 O O . SER A 1 73 ? 3.156 5.352 -1.558 1.00 97.38 73 SER A O 1
ATOM 557 N N . ASP A 1 74 ? 1.895 7.183 -1.232 1.00 97.56 74 ASP A N 1
ATOM 558 C CA . ASP A 1 74 ? 1.926 7.635 -2.631 1.00 97.56 74 ASP A CA 1
ATOM 559 C C . ASP A 1 74 ? 3.334 8.056 -3.081 1.00 97.56 74 ASP A C 1
ATOM 561 O O . ASP A 1 74 ? 3.675 7.928 -4.255 1.00 97.56 74 ASP A O 1
ATOM 565 N N . ASP A 1 75 ? 4.198 8.450 -2.143 1.00 97.81 75 ASP A N 1
ATOM 566 C CA . ASP A 1 75 ? 5.607 8.771 -2.408 1.00 97.81 75 ASP A CA 1
ATOM 567 C C . ASP A 1 75 ? 6.422 7.572 -2.917 1.00 97.81 75 ASP A C 1
ATOM 569 O O . ASP A 1 75 ? 7.518 7.742 -3.455 1.00 97.81 75 ASP A O 1
ATOM 573 N N . TRP A 1 76 ? 5.880 6.360 -2.776 1.00 98.12 76 TRP A N 1
ATOM 574 C CA . TRP A 1 76 ? 6.482 5.130 -3.274 1.00 98.12 76 TRP A CA 1
ATOM 575 C C . TRP A 1 76 ? 5.904 4.647 -4.610 1.00 98.12 76 TRP A C 1
ATOM 577 O O . TRP A 1 76 ? 6.350 3.612 -5.107 1.00 98.12 76 TRP A O 1
ATOM 587 N N . ASP A 1 77 ? 4.959 5.359 -5.236 1.00 96.44 77 ASP A N 1
ATOM 588 C CA . ASP A 1 77 ? 4.271 4.878 -6.446 1.00 96.44 77 ASP A CA 1
ATOM 589 C C . ASP A 1 77 ? 5.243 4.528 -7.585 1.00 96.44 77 ASP A C 1
ATOM 591 O O . ASP A 1 77 ? 5.091 3.496 -8.244 1.00 96.44 77 ASP A O 1
ATOM 595 N N . ALA A 1 78 ? 6.290 5.334 -7.790 1.00 97.12 78 ALA A N 1
ATOM 596 C CA . ALA A 1 78 ? 7.290 5.078 -8.826 1.00 97.12 78 ALA A CA 1
ATOM 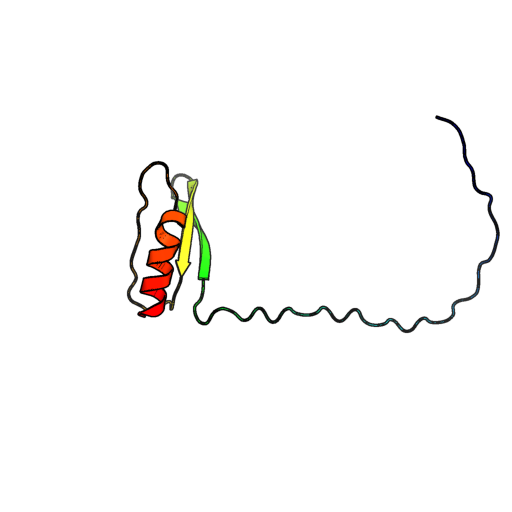597 C C . ALA A 1 78 ? 8.077 3.780 -8.568 1.00 97.12 78 ALA A C 1
ATOM 599 O O . ALA A 1 78 ? 8.321 2.992 -9.483 1.00 97.12 78 ALA A O 1
ATOM 600 N N . GLN A 1 79 ? 8.460 3.538 -7.317 1.00 97.50 79 GLN A N 1
ATOM 601 C CA . GLN A 1 79 ? 9.213 2.359 -6.906 1.00 97.50 79 GLN A CA 1
ATOM 602 C C . GLN A 1 79 ? 8.321 1.117 -6.908 1.00 97.50 79 GLN A C 1
ATOM 604 O O . GLN A 1 79 ? 8.754 0.066 -7.375 1.00 97.50 79 GLN A O 1
ATOM 609 N N . MET A 1 80 ? 7.069 1.235 -6.464 1.00 95.88 80 MET A N 1
ATOM 610 C CA . MET A 1 80 ? 6.092 0.149 -6.531 1.00 95.88 80 MET A CA 1
ATOM 611 C C . MET A 1 80 ? 5.850 -0.281 -7.981 1.00 95.88 80 MET A C 1
ATOM 613 O O . MET A 1 80 ? 5.912 -1.473 -8.268 1.00 95.88 80 MET A O 1
ATOM 617 N N . LEU A 1 81 ? 5.679 0.661 -8.919 1.00 94.44 81 LEU A N 1
ATOM 618 C CA . LEU A 1 81 ? 5.577 0.349 -10.352 1.00 94.44 81 LEU A CA 1
ATOM 619 C C . LEU A 1 81 ? 6.851 -0.306 -10.904 1.00 94.44 81 LEU A C 1
ATOM 621 O O . LEU A 1 81 ? 6.766 -1.233 -11.712 1.00 94.44 81 LEU A O 1
ATOM 625 N N . PHE A 1 82 ? 8.031 0.148 -10.468 1.00 95.44 82 PHE A N 1
ATOM 626 C CA . PHE A 1 82 ? 9.298 -0.454 -10.876 1.00 95.44 82 PHE A CA 1
ATOM 627 C C . PHE A 1 82 ? 9.384 -1.920 -10.444 1.00 95.44 82 PHE A C 1
ATOM 629 O O . PHE A 1 82 ? 9.592 -2.780 -11.298 1.00 95.44 82 PHE A O 1
ATOM 636 N N . PHE A 1 83 ? 9.195 -2.221 -9.157 1.00 95.12 83 PHE A N 1
ATOM 637 C CA . PHE A 1 83 ? 9.316 -3.591 -8.650 1.00 95.12 83 PHE A CA 1
ATOM 638 C C . PHE A 1 83 ? 8.199 -4.505 -9.148 1.00 95.12 83 PHE A C 1
ATOM 640 O O . PHE A 1 83 ? 8.482 -5.650 -9.482 1.00 95.12 83 PHE A O 1
ATOM 647 N N . LEU A 1 84 ? 6.983 -3.983 -9.328 1.00 92.38 84 LEU A N 1
ATOM 648 C CA . LEU A 1 84 ? 5.877 -4.722 -9.938 1.00 92.38 84 LEU A CA 1
ATOM 649 C C . LEU A 1 84 ? 6.210 -5.213 -11.356 1.00 92.38 84 LEU A C 1
ATOM 651 O O . LEU A 1 84 ? 5.768 -6.277 -11.772 1.00 92.38 84 LEU A O 1
ATOM 655 N N . SER A 1 85 ? 7.021 -4.461 -12.109 1.00 91.88 85 SER A N 1
ATOM 656 C CA . SER A 1 85 ? 7.493 -4.887 -13.436 1.00 91.88 85 SER A CA 1
ATOM 657 C C . SER A 1 85 ? 8.587 -5.968 -13.397 1.00 91.88 85 SER A C 1
ATOM 659 O O . SER A 1 85 ? 9.026 -6.432 -14.452 1.00 91.88 85 SER A O 1
ATOM 661 N N . LYS A 1 86 ? 9.079 -6.328 -12.204 1.00 91.38 86 LYS A N 1
ATOM 662 C CA . LYS A 1 86 ? 10.213 -7.239 -11.990 1.00 91.38 86 LYS A CA 1
ATOM 663 C C . LYS A 1 86 ? 9.842 -8.567 -11.326 1.00 91.38 86 LYS A C 1
ATOM 665 O O . LYS A 1 86 ? 10.720 -9.427 -11.281 1.00 91.38 86 LYS A O 1
ATOM 670 N N . GLY A 1 87 ? 8.596 -8.764 -10.893 1.00 65.50 87 GLY A N 1
ATOM 671 C CA . GLY A 1 87 ? 8.082 -10.046 -10.395 1.00 65.50 87 GLY A CA 1
ATOM 672 C C . GLY A 1 87 ? 7.163 -9.878 -9.205 1.00 65.50 87 GLY A C 1
ATOM 673 O O . GLY A 1 87 ? 7.177 -10.805 -8.372 1.00 65.50 87 GLY A O 1
#

Foldseek 3Di:
DDDDDDDDDDDPDDDDDDPPPPPPPPPPPPPCPPKDWDWAWDQDPVGDTDIDIDIGDPPDDDDDDDDDPPDDPVVCVVVCVVVNVVD

pLDDT: mean 79.72, std 19.64, range [43.59, 98.62]

Secondary structure (DSSP, 8-state):
------------PPP------------------SS-EEEEEEE-TTS-EEEEEEES-TTSPP------TT--GGGGHHHHHHHHTT-